Protein AF-A0A1Q5SRZ1-F1 (afdb_monomer_lite)

Foldseek 3Di:
DDDQPQDFDPPPPPDTDTDGDDPVVCCVCCPVVVVPPVWDPQDCCVQVVPQVQQDLVRHTDDPSNVVVCVVVVVCVPPVNCVPPLVVQLVVLVVVLVVCCVVCVVPNVVSVVVSVVSSVVD

Sequence (121 aa):
MLSVLLISIALFGTATAVVITYRRIIKELVDKRSATYSNRPASYVSHDLMTSEDHLLVMQYGQQWWSFRKIIHQYFMESMVERHHVEIQNAEAVQMLRDMCVRPDQHMRHPKRFSNSIIMS

InterPro domains:
  IPR036396 Cytochrome P450 superfamily [G3DSA:1.10.630.10] (6-121)
  IPR036396 Cytochrome P450 superfamily [SSF48264] (11-110)
  IPR050364 Cytochrome P450 monooxygenase, fungi [PTHR46300] (12-121)

Radius of gyration: 21.01 Å; chains: 1; bounding box: 54×32×48 Å

pLDDT: mean 82.95, std 13.89, range [32.31, 96.94]

Organism: NCBI:txid1316194

Structure (mmCIF, N/CA/C/O backbone):
data_AF-A0A1Q5SRZ1-F1
#
_entry.id   AF-A0A1Q5SRZ1-F1
#
loop_
_atom_site.group_PDB
_atom_site.id
_atom_site.type_symbol
_atom_site.label_atom_id
_atom_site.label_alt_id
_atom_site.label_comp_id
_atom_site.label_asym_id
_atom_site.label_entity_id
_atom_site.label_seq_id
_atom_site.pdbx_PDB_ins_code
_atom_site.Cartn_x
_atom_site.Cartn_y
_atom_site.Cartn_z
_atom_site.occupancy
_atom_site.B_iso_or_equiv
_atom_site.auth_seq_id
_atom_site.auth_comp_id
_atom_site.auth_asym_id
_atom_site.auth_atom_id
_atom_site.pdbx_PDB_model_num
ATOM 1 N N . MET A 1 1 ? -40.334 8.760 8.668 1.00 41.16 1 MET A N 1
ATOM 2 C CA . MET A 1 1 ? -40.659 7.324 8.581 1.00 41.16 1 MET A CA 1
ATOM 3 C C . MET A 1 1 ? -40.405 6.878 7.143 1.00 41.16 1 MET A C 1
ATOM 5 O O . MET A 1 1 ? -41.275 7.046 6.312 1.00 41.16 1 MET A O 1
ATOM 9 N N . LEU A 1 2 ? -39.179 6.451 6.819 1.00 32.31 2 LEU A N 1
ATOM 10 C CA . LEU A 1 2 ? -38.845 5.750 5.569 1.00 32.31 2 LEU A CA 1
ATOM 11 C C . LEU A 1 2 ? -37.504 5.025 5.783 1.00 32.31 2 LEU A C 1
ATOM 13 O O . LEU A 1 2 ? -36.428 5.615 5.713 1.00 32.31 2 LEU A O 1
ATOM 17 N N . SER A 1 3 ? -37.651 3.775 6.229 1.00 37.97 3 SER A N 1
ATOM 18 C CA . SER A 1 3 ? -36.815 2.607 5.921 1.00 37.97 3 SER A CA 1
ATOM 19 C C . SER A 1 3 ? -35.292 2.802 5.884 1.00 37.97 3 SER A C 1
ATOM 21 O O . SER A 1 3 ? -34.658 2.783 4.832 1.00 37.97 3 SER A O 1
ATOM 23 N N . VAL A 1 4 ? -34.674 2.847 7.068 1.00 44.09 4 VAL A N 1
ATOM 24 C CA . VAL A 1 4 ? -33.304 2.340 7.220 1.00 44.09 4 VAL A CA 1
ATOM 25 C C . VAL A 1 4 ? -33.401 0.820 7.133 1.00 44.09 4 VAL A C 1
ATOM 27 O O . VAL A 1 4 ? -33.809 0.167 8.090 1.00 44.09 4 VAL A O 1
ATOM 30 N N . LEU A 1 5 ? -33.097 0.255 5.969 1.00 44.81 5 LEU A N 1
ATOM 31 C CA . LEU A 1 5 ? -33.053 -1.191 5.797 1.00 44.81 5 LEU A CA 1
ATOM 32 C C . LEU A 1 5 ? -31.723 -1.701 6.381 1.00 44.81 5 LEU A C 1
ATOM 34 O O . LEU A 1 5 ? -30.750 -1.899 5.661 1.00 44.81 5 LEU A O 1
ATOM 38 N N . LEU A 1 6 ? -31.661 -1.823 7.710 1.00 49.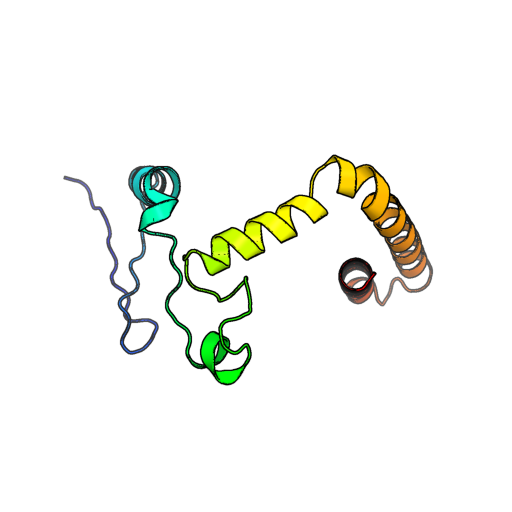28 6 LEU A N 1
ATOM 39 C CA . LEU A 1 6 ? -30.604 -2.556 8.407 1.00 49.28 6 LEU A CA 1
ATOM 40 C C . LEU A 1 6 ? -30.883 -4.044 8.202 1.00 49.28 6 LEU A C 1
ATOM 42 O O . LEU A 1 6 ? -31.586 -4.666 8.995 1.00 49.28 6 LEU A O 1
ATOM 46 N N . ILE A 1 7 ? -30.381 -4.609 7.106 1.00 54.38 7 ILE A N 1
ATOM 47 C CA . ILE A 1 7 ? -30.397 -6.062 6.952 1.00 54.38 7 ILE A CA 1
ATOM 48 C C . ILE A 1 7 ? -29.234 -6.593 7.785 1.00 54.38 7 ILE A C 1
ATOM 50 O O . ILE A 1 7 ? -28.066 -6.373 7.454 1.00 54.38 7 ILE A O 1
ATOM 54 N N . SER A 1 8 ? -29.572 -7.261 8.885 1.00 53.03 8 SER A N 1
ATOM 55 C CA . SER A 1 8 ? -28.647 -8.138 9.588 1.00 53.03 8 SER A CA 1
ATOM 56 C C . SER A 1 8 ? -28.547 -9.435 8.796 1.00 53.03 8 SER A C 1
ATOM 58 O O . SER A 1 8 ? -29.551 -10.127 8.620 1.00 53.03 8 SER A O 1
ATOM 60 N N . ILE A 1 9 ? -27.363 -9.744 8.278 1.00 58.78 9 ILE A N 1
ATOM 61 C CA . ILE A 1 9 ? -27.110 -10.992 7.564 1.00 58.78 9 ILE A CA 1
ATOM 62 C C . ILE A 1 9 ? -26.118 -11.808 8.390 1.00 58.78 9 ILE A C 1
ATOM 64 O O . ILE A 1 9 ? -24.988 -11.382 8.628 1.00 58.78 9 ILE A O 1
ATOM 68 N N . ALA A 1 10 ? -26.525 -13.001 8.816 1.00 56.16 10 ALA A N 1
ATOM 69 C CA . ALA A 1 10 ? -25.628 -13.983 9.417 1.00 56.16 10 ALA A CA 1
ATOM 70 C C . ALA A 1 10 ? -24.848 -14.700 8.298 1.00 56.16 10 ALA A C 1
ATOM 72 O O . ALA A 1 10 ? -25.184 -15.809 7.898 1.00 56.16 10 ALA A O 1
ATOM 73 N N . LEU A 1 11 ? -23.855 -14.019 7.717 1.00 56.44 11 LEU A N 1
ATOM 74 C CA . LEU A 1 11 ? -23.059 -14.529 6.587 1.00 56.44 11 LEU A CA 1
ATOM 75 C C . LEU A 1 11 ? -21.820 -15.330 7.027 1.00 56.44 11 LEU A C 1
ATOM 77 O O . LEU A 1 11 ? -21.296 -16.109 6.240 1.00 56.44 11 LEU A O 1
ATOM 81 N N . PHE A 1 12 ? -21.358 -15.163 8.272 1.00 56.50 12 PHE A N 1
ATOM 82 C CA . PHE A 1 12 ? -20.079 -15.708 8.756 1.00 56.50 12 PHE A CA 1
ATOM 83 C C . PHE A 1 12 ? -20.220 -16.481 10.077 1.00 56.50 12 PHE A C 1
ATOM 85 O O . PHE A 1 12 ? -19.507 -16.217 11.045 1.00 56.50 12 PHE A O 1
ATOM 92 N N . GLY A 1 13 ? -21.157 -17.432 10.137 1.00 65.00 13 GLY A N 1
ATOM 93 C CA . GLY A 1 13 ? -21.329 -18.329 11.287 1.00 65.00 13 GLY A CA 1
ATOM 94 C C . GLY A 1 13 ? -21.860 -17.620 12.539 1.00 65.00 13 GLY A C 1
ATOM 95 O O . GLY A 1 13 ? -23.065 -17.606 12.765 1.00 65.00 13 GLY A O 1
ATOM 96 N N . THR A 1 14 ? -20.973 -17.037 13.351 1.00 65.19 14 THR A N 1
ATOM 97 C CA . THR A 1 14 ? -21.296 -16.394 14.642 1.00 65.19 14 THR A CA 1
ATOM 98 C C . THR A 1 14 ? -21.314 -14.863 14.598 1.00 65.19 14 THR A C 1
ATOM 100 O O . THR A 1 14 ? -21.749 -14.234 15.562 1.00 65.19 14 THR A O 1
ATOM 103 N N . ALA A 1 15 ? -20.860 -14.244 13.503 1.00 68.19 15 ALA A N 1
ATOM 104 C CA . ALA A 1 15 ? -20.779 -12.789 13.384 1.00 68.19 15 ALA A CA 1
ATOM 105 C C . ALA A 1 15 ? -21.987 -12.186 12.643 1.00 68.19 15 ALA A C 1
ATOM 107 O O . ALA A 1 15 ? -22.327 -12.585 11.526 1.00 68.19 15 ALA A O 1
ATOM 108 N N . THR A 1 16 ? -22.598 -11.171 13.256 1.00 77.94 16 THR A N 1
ATOM 109 C CA . THR A 1 16 ? -23.670 -10.353 12.672 1.00 77.94 16 THR A CA 1
ATOM 110 C C . THR A 1 16 ? -23.076 -9.355 11.680 1.00 77.94 16 THR A C 1
ATOM 112 O O . THR A 1 16 ? -22.390 -8.416 12.085 1.00 77.94 16 THR A O 1
ATOM 115 N N . ALA A 1 17 ? -23.352 -9.514 10.384 1.00 78.12 17 ALA A N 1
ATOM 116 C CA . ALA A 1 17 ? -23.013 -8.498 9.393 1.00 78.12 17 ALA A CA 1
ATOM 117 C C . ALA A 1 17 ? -24.172 -7.507 9.244 1.00 78.12 17 ALA A C 1
ATOM 119 O O . ALA A 1 17 ? -25.332 -7.902 9.140 1.00 78.12 17 ALA A O 1
ATOM 120 N N . VAL A 1 18 ? -23.854 -6.215 9.205 1.00 81.62 18 VAL A N 1
ATOM 121 C CA . VAL A 1 18 ? -24.838 -5.143 9.047 1.00 81.62 18 VAL A CA 1
ATOM 122 C C . VAL A 1 18 ? -24.638 -4.477 7.692 1.00 81.62 18 VAL A C 1
ATOM 124 O O . VAL A 1 18 ? -23.593 -3.878 7.443 1.00 81.62 18 VAL A O 1
ATOM 127 N N . VAL A 1 19 ? -25.644 -4.556 6.818 1.00 83.50 19 VAL A N 1
ATOM 128 C CA . VAL A 1 19 ? -25.603 -3.895 5.506 1.00 83.50 19 VAL A CA 1
ATOM 129 C C . VAL A 1 19 ? -26.249 -2.517 5.601 1.00 83.50 19 VAL A C 1
ATOM 131 O O . VAL A 1 19 ? -27.424 -2.386 5.938 1.00 83.50 19 VAL A O 1
ATOM 134 N N . ILE A 1 20 ? -25.476 -1.478 5.280 1.00 85.62 20 ILE A N 1
ATOM 135 C CA . ILE A 1 20 ? -25.938 -0.087 5.264 1.00 85.62 20 ILE A CA 1
ATOM 136 C C . ILE A 1 20 ? -26.158 0.332 3.810 1.00 85.62 20 ILE A C 1
ATOM 138 O O . ILE A 1 20 ? -25.210 0.430 3.038 1.00 85.62 20 ILE A O 1
ATOM 142 N N . THR A 1 21 ? -27.402 0.629 3.442 1.00 85.88 21 THR A N 1
ATOM 143 C CA . THR A 1 21 ? -27.773 1.007 2.064 1.00 85.88 21 THR A CA 1
ATOM 144 C C . THR A 1 21 ? -27.963 2.514 1.867 1.00 85.88 21 THR A C 1
ATOM 146 O O . THR A 1 21 ? -28.021 2.995 0.738 1.00 85.88 21 THR A O 1
ATOM 149 N N . TYR A 1 22 ? -28.041 3.294 2.950 1.00 90.00 22 TYR A N 1
ATOM 150 C CA . TYR A 1 22 ? -28.378 4.717 2.878 1.00 90.00 22 TYR A CA 1
ATOM 151 C C . TYR A 1 22 ? -27.153 5.637 2.952 1.00 90.00 22 TYR A C 1
ATOM 153 O O . TYR A 1 22 ? -26.433 5.668 3.953 1.00 90.00 22 TYR A O 1
ATOM 161 N N . ARG A 1 23 ? -26.978 6.490 1.931 1.00 89.56 23 ARG A N 1
ATOM 162 C CA . ARG A 1 23 ? -25.818 7.392 1.777 1.00 89.56 23 ARG A CA 1
ATOM 163 C C . ARG A 1 23 ? -25.550 8.284 2.992 1.00 89.56 23 ARG A C 1
ATOM 165 O O . ARG A 1 23 ? -24.393 8.473 3.359 1.00 89.56 23 ARG A O 1
ATOM 172 N N . ARG A 1 24 ? -26.590 8.849 3.621 1.00 90.62 24 ARG A N 1
ATOM 173 C CA . ARG A 1 24 ? -26.405 9.746 4.782 1.00 90.62 24 ARG A CA 1
ATOM 174 C C . ARG A 1 24 ? -25.782 9.007 5.963 1.00 90.62 24 ARG A C 1
ATOM 176 O O . ARG A 1 24 ? -24.893 9.551 6.603 1.00 90.62 24 ARG A O 1
ATOM 183 N N . ILE A 1 25 ? -26.238 7.779 6.214 1.00 88.25 25 ILE A N 1
ATOM 184 C CA . ILE A 1 25 ? -25.743 6.942 7.311 1.00 88.25 25 ILE A CA 1
ATOM 185 C C . ILE A 1 25 ? -24.310 6.498 7.016 1.00 88.25 25 ILE A C 1
ATOM 187 O O . ILE A 1 25 ? -23.470 6.567 7.904 1.00 88.25 25 ILE A O 1
ATOM 191 N N . ILE A 1 26 ? -23.997 6.144 5.765 1.00 89.50 26 ILE A N 1
ATOM 192 C CA . ILE A 1 26 ? -22.620 5.828 5.351 1.00 89.50 26 ILE A CA 1
ATOM 193 C C . ILE A 1 26 ? -21.692 7.016 5.633 1.00 89.50 26 ILE A C 1
ATOM 195 O O . ILE A 1 26 ? -20.656 6.844 6.265 1.00 89.50 26 ILE A O 1
ATOM 199 N N . LYS A 1 27 ? -22.078 8.239 5.245 1.00 90.56 27 LYS A N 1
ATOM 200 C CA . LYS A 1 27 ? -21.269 9.438 5.520 1.00 90.56 27 LYS A CA 1
ATOM 201 C C . LYS A 1 27 ? -21.111 9.710 7.023 1.00 90.56 27 LYS A C 1
ATOM 203 O O . LYS A 1 27 ? -20.079 10.197 7.467 1.00 90.56 27 LYS A O 1
ATOM 208 N N . GLU A 1 28 ? -22.127 9.432 7.827 1.00 90.25 28 GLU A N 1
ATOM 209 C CA . GLU A 1 28 ? -22.043 9.668 9.268 1.00 90.25 28 GLU A CA 1
ATOM 210 C C . GLU A 1 28 ? -21.198 8.616 9.999 1.00 90.25 28 GLU A C 1
ATOM 212 O O . GLU A 1 28 ? -20.402 8.970 10.865 1.00 90.25 28 GLU A O 1
ATOM 217 N N . LEU A 1 29 ? -21.343 7.339 9.645 1.00 88.75 29 LEU A N 1
ATOM 218 C CA . LEU A 1 29 ? -20.669 6.238 10.331 1.00 88.75 29 LEU A CA 1
ATOM 219 C C . LEU A 1 29 ? -19.272 5.963 9.770 1.00 88.75 29 LEU A C 1
ATOM 221 O O . LEU A 1 29 ? -18.325 5.839 10.538 1.00 88.75 29 LEU A O 1
ATOM 225 N N . VAL A 1 30 ? -19.133 5.886 8.445 1.00 87.75 30 VAL A N 1
ATOM 226 C CA . VAL A 1 30 ? -17.884 5.467 7.791 1.00 87.75 30 VAL A CA 1
ATOM 227 C C . VAL A 1 30 ? -16.923 6.630 7.603 1.00 87.75 30 VAL A C 1
ATOM 229 O O . VAL A 1 30 ? -15.730 6.432 7.755 1.00 87.75 30 VAL A O 1
ATOM 232 N N . ASP A 1 31 ? -17.412 7.829 7.288 1.00 86.75 31 ASP A N 1
ATOM 233 C CA . ASP A 1 31 ? -16.549 8.987 7.010 1.00 86.75 31 ASP A CA 1
ATOM 234 C C . ASP A 1 31 ? -16.283 9.779 8.304 1.00 86.75 31 ASP A C 1
ATOM 236 O O . ASP A 1 31 ? -15.163 9.805 8.815 1.00 86.75 31 ASP A O 1
ATOM 240 N N . LYS A 1 32 ? -17.339 10.311 8.939 1.00 89.88 32 LYS A N 1
ATOM 241 C CA . LYS A 1 32 ? -17.193 11.131 10.159 1.00 89.88 32 LYS A CA 1
ATOM 242 C C . LYS A 1 32 ? -16.765 10.358 11.411 1.00 89.88 32 LYS A C 1
ATOM 244 O O . LYS A 1 32 ? -16.181 10.959 12.308 1.00 89.88 32 LYS A O 1
ATOM 249 N N . ARG A 1 33 ? -17.094 9.067 11.513 1.00 86.62 33 ARG A N 1
ATOM 250 C CA . ARG A 1 33 ? -16.808 8.218 12.688 1.00 86.62 33 ARG A CA 1
ATOM 251 C C . ARG A 1 33 ? -15.941 7.002 12.340 1.00 86.62 33 ARG A C 1
ATOM 253 O O . ARG A 1 33 ? -15.973 6.001 13.058 1.00 86.62 33 ARG A O 1
ATOM 260 N N . SER A 1 34 ? -15.148 7.107 11.269 1.00 81.56 34 SER A N 1
ATOM 261 C CA . SER A 1 34 ? -14.236 6.051 10.801 1.00 81.56 34 SER A CA 1
ATOM 262 C C . SER A 1 34 ? -13.410 5.465 11.943 1.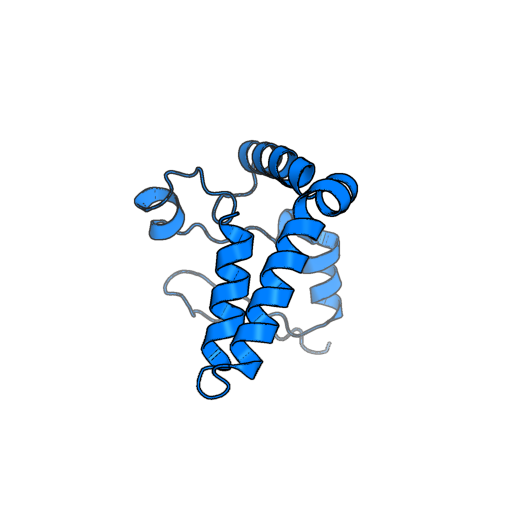00 81.56 34 SER A C 1
ATOM 264 O O . SER A 1 34 ? -13.456 4.264 12.164 1.00 81.56 34 SER A O 1
ATOM 266 N N . ALA A 1 35 ? -12.767 6.313 12.748 1.00 79.88 35 ALA A N 1
ATOM 267 C CA . ALA A 1 35 ? -11.887 5.899 13.840 1.00 79.88 35 ALA A CA 1
ATOM 268 C C . ALA A 1 35 ? -12.532 4.954 14.876 1.00 79.88 35 ALA A C 1
ATOM 270 O O . ALA A 1 35 ? -11.815 4.216 15.544 1.00 79.88 35 ALA A O 1
ATOM 271 N N . THR A 1 36 ? -13.861 4.964 15.025 1.00 82.25 36 THR A N 1
ATOM 272 C CA . THR A 1 36 ? -14.577 4.093 15.972 1.00 82.25 36 THR A CA 1
ATOM 273 C C . THR A 1 36 ? -15.083 2.810 15.316 1.00 82.25 36 THR A C 1
ATOM 275 O O . THR A 1 36 ? -15.054 1.755 15.942 1.00 82.25 36 THR A O 1
ATOM 278 N N . TYR A 1 37 ? -15.558 2.880 14.068 1.00 80.62 37 TYR A N 1
ATOM 279 C CA . TYR A 1 37 ? -16.251 1.762 13.413 1.00 80.62 37 TYR A CA 1
ATOM 280 C C . TYR A 1 37 ? -15.420 1.034 12.351 1.00 80.62 37 TYR A C 1
ATOM 282 O O . TYR A 1 37 ? -15.846 -0.011 11.870 1.00 80.62 37 TYR A O 1
ATOM 290 N N . SER A 1 38 ? -14.247 1.546 11.968 1.00 79.00 38 SER A N 1
ATOM 291 C CA . SER A 1 38 ? -13.431 0.976 10.887 1.00 79.00 38 SER A CA 1
ATOM 292 C C . SER A 1 38 ? -12.520 -0.173 11.322 1.00 79.00 38 SER A C 1
ATOM 294 O O . SER A 1 38 ? -11.613 -0.539 10.572 1.00 79.00 38 SER A O 1
ATOM 296 N N . ASN A 1 39 ? -12.707 -0.724 12.524 1.00 81.00 39 ASN A N 1
ATOM 297 C CA . ASN A 1 39 ? -11.884 -1.837 12.974 1.00 81.00 39 ASN A CA 1
ATOM 298 C C . ASN A 1 39 ? -12.287 -3.143 12.270 1.00 81.00 39 ASN A C 1
ATOM 300 O O . ASN A 1 39 ? -13.464 -3.388 12.001 1.00 81.00 39 ASN A O 1
ATOM 304 N N . ARG A 1 40 ? -11.300 -3.982 11.953 1.00 77.62 40 ARG A N 1
ATOM 305 C CA . ARG A 1 40 ? -11.518 -5.251 11.253 1.00 77.62 40 ARG A CA 1
ATOM 306 C C . ARG A 1 40 ? -11.795 -6.362 12.267 1.00 77.62 40 ARG A C 1
ATOM 308 O O . ARG A 1 40 ? -11.100 -6.417 13.280 1.00 77.62 40 ARG A O 1
ATOM 315 N N . PRO A 1 41 ? -12.747 -7.276 12.003 1.00 77.62 41 PRO A N 1
ATOM 316 C CA . PRO A 1 41 ? -12.914 -8.470 12.825 1.00 77.62 41 PRO A CA 1
ATOM 317 C C . PRO A 1 41 ? -11.593 -9.236 12.950 1.00 77.62 41 PRO A C 1
ATOM 319 O O . PRO A 1 41 ? -10.881 -9.406 11.957 1.00 77.62 41 PRO A O 1
ATOM 322 N N . ALA A 1 42 ? -11.262 -9.684 14.161 1.00 74.75 42 ALA A N 1
ATOM 323 C CA . ALA A 1 42 ? -10.056 -10.467 14.392 1.00 74.75 42 ALA A CA 1
ATOM 324 C C . ALA A 1 42 ? -10.138 -11.801 13.631 1.00 74.75 42 ALA A C 1
ATOM 326 O O . ALA A 1 42 ? -11.127 -12.527 13.729 1.00 74.75 42 ALA A O 1
ATOM 327 N N . SER A 1 43 ? -9.091 -12.115 12.869 1.00 73.25 43 SER A N 1
ATOM 328 C CA . SER A 1 43 ? -8.944 -13.386 12.159 1.00 73.25 43 SER A CA 1
ATOM 329 C C . SER A 1 43 ? -7.842 -14.191 12.831 1.00 73.25 43 SER A C 1
ATOM 331 O O . SER A 1 43 ? -6.677 -13.815 12.735 1.00 73.25 43 SER A O 1
ATOM 333 N N . TYR A 1 44 ? -8.198 -15.301 13.481 1.00 76.62 44 TYR A N 1
ATOM 334 C CA . TYR A 1 44 ? -7.233 -16.185 14.147 1.00 76.62 44 TYR A CA 1
ATOM 335 C C . TYR A 1 44 ? -6.158 -16.697 13.176 1.00 76.62 44 TYR A C 1
ATOM 337 O O . TYR A 1 44 ? -4.966 -16.613 13.445 1.00 76.62 44 TYR A O 1
ATOM 345 N N . VAL A 1 45 ? -6.575 -17.143 11.988 1.00 76.50 45 VAL A N 1
ATOM 346 C CA . VAL A 1 45 ? -5.658 -17.667 10.966 1.00 76.50 45 VAL A CA 1
ATOM 347 C C . VAL A 1 45 ? -4.693 -16.585 10.487 1.00 76.50 45 VAL A C 1
ATOM 349 O O . VAL A 1 45 ? -3.494 -16.815 10.396 1.00 76.50 45 VAL A O 1
ATOM 352 N N . SER A 1 46 ? -5.203 -15.394 10.176 1.00 69.69 46 SER A N 1
ATOM 353 C CA . SER A 1 46 ? -4.362 -14.338 9.612 1.00 69.69 46 SER A CA 1
ATOM 354 C C . SER A 1 46 ? -3.445 -13.708 10.657 1.00 69.69 46 SER A C 1
ATOM 356 O O . SER A 1 46 ? -2.293 -13.434 10.342 1.00 69.69 46 SER A O 1
ATOM 358 N N . HIS A 1 47 ? -3.955 -13.475 11.868 1.00 71.19 47 HIS A N 1
ATOM 359 C CA . HIS A 1 47 ? -3.270 -12.736 12.928 1.00 71.19 47 HIS A CA 1
ATOM 360 C C . HIS A 1 47 ? -2.344 -13.628 13.762 1.00 71.19 47 HIS A C 1
ATOM 362 O O . HIS A 1 47 ? -1.174 -13.298 13.913 1.00 71.19 47 HIS A O 1
ATOM 368 N N . ASP A 1 48 ? -2.844 -14.766 14.253 1.00 71.69 48 ASP A N 1
ATOM 369 C CA . ASP A 1 48 ? -2.133 -15.611 15.222 1.00 71.69 48 ASP A CA 1
ATOM 370 C C . ASP A 1 48 ? -1.277 -16.677 14.525 1.00 71.69 48 ASP A C 1
ATOM 372 O O . ASP A 1 48 ? -0.102 -16.850 14.830 1.00 71.69 48 ASP A O 1
ATOM 376 N N . LEU A 1 49 ? -1.832 -17.350 13.510 1.00 74.12 49 LEU A N 1
ATOM 377 C CA . LEU A 1 49 ? -1.144 -18.472 12.861 1.00 74.12 49 LEU A CA 1
ATOM 378 C C . LEU A 1 49 ? -0.080 -18.031 11.842 1.00 74.12 49 LEU A C 1
ATOM 380 O O . LEU A 1 49 ? 0.950 -18.687 11.707 1.00 74.12 49 LEU A O 1
ATOM 384 N N . MET A 1 50 ? -0.344 -16.970 11.070 1.00 74.31 50 MET A N 1
ATOM 385 C CA . MET A 1 50 ? 0.520 -16.593 9.941 1.00 74.31 50 MET A CA 1
ATOM 386 C C . MET A 1 50 ? 1.501 -15.465 10.237 1.00 74.31 50 MET A C 1
ATOM 388 O O . MET A 1 50 ? 2.564 -15.426 9.622 1.00 74.31 50 MET A O 1
ATOM 392 N N . THR A 1 51 ? 1.132 -14.508 11.089 1.00 74.06 51 THR A N 1
ATOM 393 C CA . THR A 1 51 ? 1.885 -13.249 11.214 1.00 74.06 51 THR A CA 1
ATOM 394 C C . THR A 1 51 ? 2.275 -12.873 12.633 1.00 74.06 51 THR A C 1
ATOM 396 O O . THR A 1 51 ? 2.951 -11.861 12.794 1.00 74.06 51 THR A O 1
ATOM 399 N N . SER A 1 52 ? 1.903 -13.680 13.632 1.00 76.50 52 SER A N 1
ATOM 400 C CA . SER A 1 52 ? 2.235 -13.448 15.043 1.00 76.50 52 SER A CA 1
ATOM 401 C C . SER A 1 52 ? 1.962 -12.005 15.485 1.00 76.50 52 SER A C 1
ATOM 403 O O . SER A 1 52 ? 2.783 -11.390 16.153 1.00 76.50 52 SER A O 1
ATOM 405 N N . GLU A 1 53 ? 0.825 -11.450 15.057 1.00 70.75 53 GLU A N 1
ATOM 406 C CA . GLU A 1 53 ? 0.363 -10.080 15.344 1.00 70.75 53 GLU A CA 1
ATOM 407 C C . GLU A 1 53 ? 1.139 -8.922 14.676 1.00 70.75 53 GLU A C 1
ATOM 409 O O . GLU A 1 53 ? 0.681 -7.781 14.715 1.00 70.75 53 GLU A O 1
ATOM 414 N N . ASP A 1 54 ? 2.245 -9.178 13.971 1.00 76.75 54 ASP A N 1
ATOM 415 C CA . ASP A 1 54 ? 3.146 -8.123 13.471 1.00 76.75 54 ASP A CA 1
ATOM 416 C C . ASP A 1 54 ? 2.824 -7.606 12.059 1.00 76.75 54 ASP A C 1
ATOM 418 O O . ASP A 1 54 ? 3.494 -6.715 11.524 1.00 76.75 54 ASP A O 1
ATOM 422 N N . HIS A 1 55 ? 1.774 -8.119 11.420 1.00 81.81 55 HIS A N 1
ATOM 423 C CA . HIS A 1 55 ? 1.441 -7.713 10.059 1.00 81.81 55 HIS A CA 1
ATOM 424 C C . HIS A 1 55 ? 0.439 -6.558 10.007 1.00 81.81 55 HIS A C 1
ATOM 426 O O . HIS A 1 55 ? -0.762 -6.739 10.202 1.00 81.81 55 HIS A O 1
ATOM 432 N N . LEU A 1 56 ? 0.923 -5.371 9.616 1.00 82.06 56 LEU A N 1
ATOM 433 C CA . LEU A 1 56 ? 0.142 -4.126 9.524 1.00 82.06 56 LEU A CA 1
ATOM 434 C C . LEU A 1 56 ? -1.246 -4.276 8.860 1.00 82.06 56 LEU A C 1
ATOM 436 O O . LEU A 1 56 ? -2.190 -3.610 9.277 1.00 82.06 56 LEU A O 1
ATOM 440 N N . LEU A 1 57 ? -1.385 -5.104 7.815 1.00 79.75 57 LEU A N 1
ATOM 441 C CA . LEU A 1 57 ? -2.646 -5.241 7.065 1.00 79.75 57 LEU A CA 1
ATOM 442 C C . LEU A 1 57 ? -3.763 -5.940 7.853 1.00 79.75 57 LEU A C 1
ATOM 444 O O . LEU A 1 57 ? -4.945 -5.732 7.558 1.00 79.75 57 LEU A O 1
ATOM 448 N N . VAL A 1 58 ? -3.390 -6.786 8.811 1.00 80.94 58 VAL A N 1
ATOM 449 C CA . VAL A 1 58 ? -4.310 -7.603 9.618 1.00 80.94 58 VAL A CA 1
ATOM 450 C C . VAL A 1 58 ? -4.284 -7.223 11.099 1.00 80.94 58 VAL A C 1
ATOM 452 O O . VAL A 1 58 ? -5.176 -7.632 11.838 1.00 80.94 58 VAL A O 1
ATOM 455 N N . MET A 1 59 ? -3.305 -6.416 11.507 1.00 82.56 59 MET A N 1
ATOM 456 C CA . MET A 1 59 ? -3.143 -5.886 12.855 1.00 82.56 59 MET A CA 1
ATOM 457 C C . MET A 1 59 ? -4.347 -5.038 13.276 1.00 82.56 59 MET A C 1
ATOM 459 O O . MET A 1 59 ? -4.891 -4.247 12.499 1.00 82.56 59 MET A O 1
ATOM 463 N N . GLN A 1 60 ? -4.745 -5.193 14.536 1.00 81.75 60 GLN A N 1
ATOM 464 C CA . GLN A 1 60 ? -5.800 -4.395 15.153 1.00 81.75 60 GLN A CA 1
ATOM 465 C C . GLN A 1 60 ? -5.340 -2.951 15.387 1.00 81.75 60 GLN A C 1
ATOM 467 O O . GLN A 1 60 ? -4.156 -2.672 15.587 1.00 81.75 60 GLN A O 1
ATOM 472 N N . TYR A 1 61 ? -6.286 -2.010 15.394 1.00 81.44 61 TYR A N 1
ATOM 473 C CA . TYR A 1 61 ? -5.969 -0.625 15.742 1.00 81.44 61 TYR A CA 1
ATOM 474 C C . TYR A 1 61 ? -5.425 -0.541 17.175 1.00 81.44 61 TYR A C 1
ATOM 476 O O . TYR A 1 61 ? -6.082 -0.943 18.131 1.00 81.44 61 TYR A O 1
ATOM 484 N N . GLY A 1 62 ? -4.229 0.024 17.324 1.00 83.88 62 GLY A N 1
ATOM 485 C CA . GLY A 1 62 ? -3.524 0.129 18.599 1.00 83.88 62 GLY A CA 1
ATOM 486 C C . GLY A 1 62 ? -2.191 0.851 18.432 1.00 83.88 62 GLY A C 1
ATOM 487 O O . GLY A 1 62 ? -1.817 1.222 17.319 1.00 83.88 62 GLY A O 1
ATOM 488 N N . GLN A 1 63 ? -1.463 1.073 19.528 1.00 85.81 63 GLN A N 1
ATOM 489 C CA . GLN A 1 63 ? -0.195 1.819 19.517 1.00 85.81 63 GLN A CA 1
ATOM 490 C C . GLN A 1 63 ? 0.826 1.243 18.522 1.00 85.81 63 GLN A C 1
ATOM 492 O O . GLN A 1 63 ? 1.499 2.000 17.825 1.00 85.81 63 GLN A O 1
ATOM 497 N N . GLN A 1 64 ? 0.891 -0.085 18.406 1.00 85.81 64 GLN A N 1
ATOM 498 C CA . GLN A 1 64 ? 1.744 -0.779 17.442 1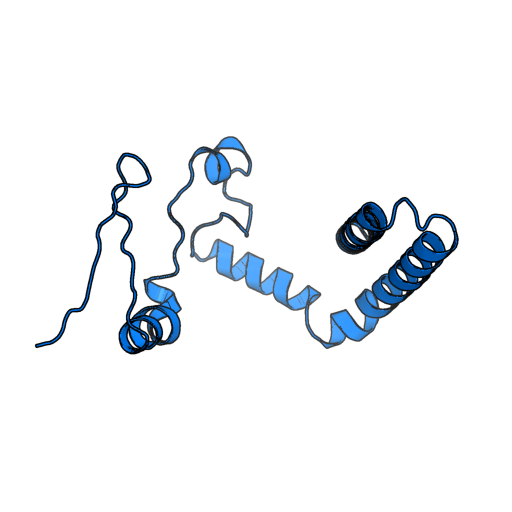.00 85.81 64 GLN A CA 1
ATOM 499 C C . GLN A 1 64 ? 1.383 -0.404 15.998 1.00 85.81 64 GLN A C 1
ATOM 501 O O . GLN A 1 64 ? 2.252 0.039 15.248 1.00 85.81 64 GLN A O 1
ATOM 506 N N . TRP A 1 65 ? 0.097 -0.450 15.637 1.00 86.88 65 TRP A N 1
ATOM 507 C CA . TRP A 1 65 ? -0.377 -0.048 14.311 1.00 86.88 65 TRP A CA 1
ATOM 508 C C . TRP A 1 65 ? -0.001 1.398 13.972 1.00 86.88 65 TRP A C 1
ATOM 510 O O . TRP A 1 65 ? 0.467 1.673 12.866 1.00 86.88 65 TRP A O 1
ATOM 520 N N . TRP A 1 66 ? -0.139 2.326 14.928 1.00 88.38 66 TRP A N 1
ATOM 521 C CA . TRP A 1 66 ? 0.267 3.723 14.736 1.00 88.38 66 TRP A CA 1
ATOM 522 C C . TRP A 1 66 ? 1.769 3.851 14.465 1.00 88.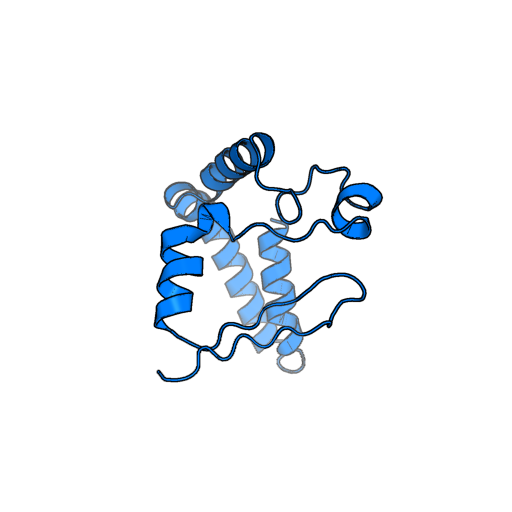38 66 TRP A C 1
ATOM 524 O O . TRP A 1 66 ? 2.166 4.593 13.564 1.00 88.38 66 TRP A O 1
ATOM 534 N N . SER A 1 67 ? 2.599 3.108 15.201 1.00 90.81 67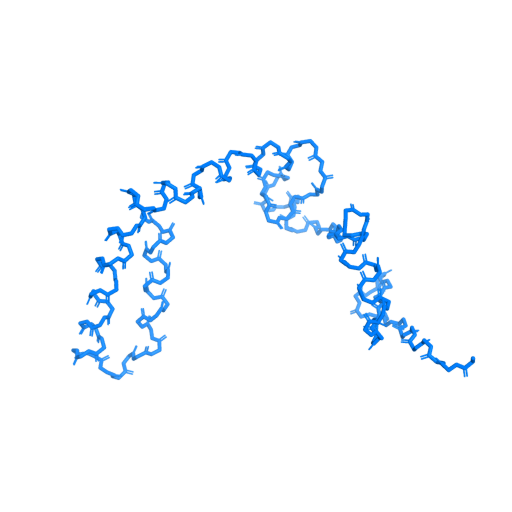 SER A N 1
ATOM 535 C CA . SER A 1 67 ? 4.053 3.088 15.018 1.00 90.81 67 SER A CA 1
ATOM 536 C C . SER A 1 67 ? 4.453 2.536 13.649 1.00 90.81 67 SER A C 1
ATOM 538 O O . SER A 1 67 ? 5.176 3.210 12.914 1.00 90.81 67 SER A O 1
ATOM 540 N N . PHE A 1 68 ? 3.929 1.370 13.254 1.00 90.62 68 PHE A N 1
ATOM 541 C CA . PHE A 1 68 ? 4.191 0.796 11.929 1.00 90.62 68 PHE A CA 1
ATOM 542 C C . PHE A 1 68 ? 3.715 1.722 10.808 1.00 90.62 68 PHE A C 1
ATOM 544 O O . PHE A 1 68 ? 4.457 1.984 9.860 1.00 90.62 68 PHE A O 1
ATOM 551 N N . ARG A 1 69 ? 2.503 2.283 10.928 1.00 89.62 69 ARG A N 1
ATOM 552 C CA . ARG A 1 69 ? 1.971 3.230 9.943 1.00 89.62 69 ARG A CA 1
ATOM 553 C C . ARG A 1 69 ? 2.852 4.464 9.815 1.00 89.62 69 ARG A C 1
ATOM 555 O O . ARG A 1 69 ? 3.062 4.923 8.698 1.00 89.62 69 ARG A O 1
ATOM 562 N N . LYS A 1 70 ? 3.367 5.003 10.923 1.00 91.56 70 LYS A N 1
ATOM 563 C CA . LYS A 1 70 ? 4.257 6.171 10.902 1.00 91.56 70 LYS A CA 1
ATOM 564 C C . LYS A 1 70 ? 5.540 5.880 10.125 1.00 91.56 70 LYS A C 1
ATOM 566 O O . LYS A 1 70 ? 5.945 6.719 9.329 1.00 91.56 70 LYS A O 1
ATOM 571 N N . ILE A 1 71 ? 6.147 4.713 10.339 1.00 91.94 71 ILE A N 1
ATOM 572 C CA . ILE A 1 71 ? 7.366 4.298 9.633 1.00 91.94 71 ILE A CA 1
ATOM 573 C C . ILE A 1 71 ? 7.070 4.132 8.141 1.00 91.94 71 ILE A C 1
ATOM 575 O O . ILE A 1 71 ? 7.709 4.770 7.314 1.00 91.94 71 ILE A O 1
ATOM 579 N N . ILE A 1 72 ? 6.050 3.348 7.789 1.00 91.12 72 ILE A N 1
ATOM 580 C CA . ILE A 1 72 ? 5.693 3.078 6.388 1.00 91.12 72 ILE A CA 1
ATOM 581 C C . ILE A 1 72 ? 5.337 4.370 5.654 1.00 91.12 72 ILE A C 1
ATOM 583 O O . ILE A 1 72 ? 5.813 4.605 4.548 1.00 91.12 72 ILE A O 1
ATOM 587 N N . HIS A 1 73 ? 4.555 5.248 6.283 1.00 91.44 73 HIS A N 1
ATOM 588 C CA . HIS A 1 73 ? 4.190 6.528 5.690 1.00 91.44 73 HIS A CA 1
ATOM 589 C C . HIS A 1 73 ? 5.417 7.369 5.321 1.00 91.44 73 HIS A C 1
ATOM 591 O O . HIS A 1 73 ? 5.375 8.033 4.295 1.00 91.44 73 HIS A O 1
ATOM 597 N N . GLN A 1 74 ? 6.505 7.330 6.103 1.00 90.94 74 GLN A N 1
ATOM 598 C CA . GLN A 1 74 ? 7.737 8.064 5.782 1.00 90.94 74 GLN A CA 1
ATOM 599 C C . GLN A 1 74 ? 8.378 7.585 4.472 1.00 90.94 74 GLN A C 1
ATOM 601 O O . GLN A 1 74 ? 8.827 8.412 3.685 1.00 90.94 74 GLN A O 1
ATOM 606 N N . TYR A 1 75 ? 8.358 6.278 4.198 1.00 89.19 75 TYR A N 1
ATOM 607 C CA . TYR A 1 75 ? 8.900 5.704 2.958 1.00 89.19 75 TYR A CA 1
ATOM 608 C C . TYR A 1 75 ? 8.036 5.972 1.718 1.00 89.19 75 TYR A C 1
ATOM 610 O O . TYR A 1 75 ? 8.542 5.928 0.597 1.00 89.19 75 TYR A O 1
ATOM 618 N N . PHE A 1 76 ? 6.749 6.266 1.912 1.00 89.44 76 PHE A N 1
ATOM 619 C CA . PHE A 1 76 ? 5.794 6.569 0.841 1.00 89.44 76 PHE A CA 1
ATOM 620 C C . PHE A 1 76 ? 5.380 8.049 0.805 1.00 89.44 76 PHE A C 1
ATOM 622 O O . PHE A 1 76 ? 4.352 8.388 0.220 1.00 89.44 76 PHE A O 1
ATOM 629 N N . MET A 1 77 ? 6.162 8.945 1.418 1.00 92.62 77 MET A N 1
ATOM 630 C CA . MET A 1 77 ? 5.960 10.388 1.253 1.00 92.62 77 MET A CA 1
ATOM 631 C C . MET A 1 77 ? 6.256 10.804 -0.188 1.00 92.62 77 MET A C 1
ATOM 633 O O . MET A 1 77 ? 7.110 10.215 -0.845 1.00 92.62 77 MET A O 1
ATOM 637 N N . GLU A 1 78 ? 5.592 11.860 -0.652 1.00 91.12 78 GLU A N 1
ATOM 638 C CA . GLU A 1 78 ? 5.721 12.386 -2.017 1.00 91.12 78 GLU A CA 1
ATOM 639 C C . GLU A 1 78 ? 7.183 12.574 -2.449 1.00 91.12 78 GLU A C 1
ATOM 641 O O . GLU A 1 78 ? 7.583 12.090 -3.504 1.00 91.12 78 GLU A O 1
ATOM 646 N N . SER A 1 79 ? 8.015 13.156 -1.582 1.00 92.38 79 SER A N 1
ATOM 647 C CA . SER A 1 79 ? 9.442 13.354 -1.855 1.00 92.38 79 SER A CA 1
ATOM 648 C C . SER A 1 79 ? 10.233 12.049 -1.994 1.00 92.38 79 SER A C 1
ATOM 650 O O . SER A 1 79 ? 11.171 11.990 -2.784 1.00 92.38 79 SER A O 1
ATOM 652 N N . MET A 1 80 ? 9.877 11.002 -1.244 1.00 90.25 80 MET A N 1
ATOM 653 C CA . MET A 1 80 ? 10.502 9.681 -1.369 1.00 90.25 80 MET A CA 1
ATOM 654 C C . MET A 1 80 ? 10.057 8.989 -2.654 1.00 90.25 80 MET A C 1
ATOM 656 O O . MET A 1 80 ? 10.874 8.377 -3.337 1.00 90.25 80 MET A O 1
ATOM 660 N N . VAL A 1 81 ? 8.777 9.133 -3.008 1.00 89.94 81 VAL A N 1
ATOM 661 C CA . VAL A 1 81 ? 8.226 8.607 -4.258 1.00 89.94 81 VAL A CA 1
ATOM 662 C C . VAL A 1 81 ? 8.925 9.228 -5.457 1.00 89.94 81 VAL A C 1
ATOM 664 O O . VAL A 1 81 ? 9.430 8.491 -6.299 1.00 89.94 81 VAL A O 1
ATOM 667 N N . GLU A 1 82 ? 9.019 10.553 -5.499 1.00 91.50 82 GLU A N 1
ATOM 668 C CA . GLU A 1 82 ? 9.646 11.277 -6.602 1.00 91.50 82 GLU A CA 1
ATOM 669 C C . GLU A 1 82 ? 11.133 10.931 -6.757 1.00 91.50 82 GLU A C 1
ATOM 671 O O . GLU A 1 82 ? 11.605 10.733 -7.873 1.00 91.50 82 GLU A O 1
ATOM 676 N N . ARG A 1 83 ? 11.864 10.808 -5.642 1.00 88.44 83 ARG A N 1
ATOM 677 C CA . ARG A 1 83 ? 13.318 10.584 -5.664 1.00 88.44 83 ARG A CA 1
ATOM 678 C C . ARG A 1 83 ? 13.738 9.138 -5.886 1.00 88.44 83 ARG A C 1
ATOM 680 O O . ARG A 1 83 ? 14.824 8.921 -6.406 1.00 88.44 83 ARG A O 1
ATOM 687 N N . HIS A 1 84 ? 12.942 8.169 -5.438 1.00 86.50 84 HIS A N 1
ATOM 688 C CA . HIS A 1 84 ? 13.367 6.765 -5.405 1.00 86.50 84 HIS A CA 1
ATOM 689 C C . HIS A 1 84 ? 12.429 5.827 -6.165 1.00 86.50 84 HIS A C 1
ATOM 691 O O . HIS A 1 84 ? 12.896 4.918 -6.845 1.00 86.50 84 HIS A O 1
ATOM 697 N N . HIS A 1 85 ? 11.112 6.042 -6.098 1.00 89.62 85 HIS A N 1
ATOM 698 C CA . HIS A 1 85 ? 10.147 5.089 -6.661 1.00 89.62 85 HIS A CA 1
ATOM 699 C C . HIS A 1 85 ? 9.845 5.343 -8.143 1.00 89.62 85 HIS A C 1
ATOM 701 O O . HIS A 1 85 ? 9.530 4.401 -8.869 1.00 89.62 85 HIS A O 1
ATOM 707 N N . VAL A 1 86 ? 9.941 6.591 -8.615 1.00 92.56 86 VAL A N 1
ATOM 708 C CA . VAL A 1 86 ? 9.621 6.957 -10.010 1.00 92.56 86 VAL A CA 1
ATOM 709 C C . VAL A 1 86 ? 10.565 6.293 -11.014 1.00 92.56 86 VAL A C 1
ATOM 711 O O . VAL A 1 86 ? 10.110 5.814 -12.052 1.00 92.56 86 VAL A O 1
ATOM 714 N N . GLU A 1 87 ? 11.862 6.225 -10.719 1.00 92.00 87 GLU A N 1
ATOM 715 C CA . GLU A 1 87 ? 12.845 5.629 -11.633 1.00 92.00 87 GLU A CA 1
ATOM 716 C C . GLU A 1 87 ? 12.571 4.138 -11.865 1.00 92.00 87 GLU A C 1
ATOM 718 O O . GLU A 1 87 ? 12.518 3.684 -13.010 1.00 92.00 87 GLU A O 1
ATOM 723 N N . ILE A 1 88 ? 12.302 3.397 -10.787 1.00 92.19 88 ILE A N 1
ATOM 724 C CA . ILE A 1 88 ? 11.969 1.969 -10.833 1.00 92.19 88 ILE A CA 1
ATOM 725 C C . ILE A 1 88 ? 10.643 1.748 -11.566 1.00 92.19 88 ILE A C 1
ATOM 727 O O . ILE A 1 88 ? 10.558 0.893 -12.450 1.00 92.19 88 ILE A O 1
ATOM 731 N N . GLN A 1 89 ? 9.613 2.544 -11.258 1.00 93.88 89 GLN A N 1
ATOM 732 C CA . GLN A 1 89 ? 8.324 2.447 -11.949 1.00 93.88 89 GLN A CA 1
ATOM 733 C C . GLN A 1 89 ? 8.466 2.683 -13.454 1.00 93.88 89 GLN A C 1
ATOM 735 O O . GLN A 1 89 ? 7.879 1.943 -14.243 1.00 93.88 89 GLN A O 1
ATOM 740 N N . ASN A 1 90 ? 9.271 3.667 -13.863 1.00 95.00 90 ASN A N 1
ATOM 741 C CA . ASN A 1 90 ? 9.528 3.938 -15.274 1.00 95.00 90 ASN A CA 1
ATOM 742 C C . ASN A 1 90 ? 10.295 2.792 -15.946 1.00 95.00 90 ASN A C 1
ATOM 744 O O . ASN A 1 90 ? 9.920 2.375 -17.043 1.00 95.00 90 ASN A O 1
ATOM 748 N N . ALA A 1 91 ? 11.325 2.247 -15.295 1.00 94.62 91 ALA A N 1
ATOM 749 C CA . ALA A 1 91 ? 12.088 1.118 -15.824 1.00 94.62 91 ALA A CA 1
ATOM 750 C C . ALA A 1 91 ? 11.197 -0.118 -16.048 1.00 94.62 91 ALA A C 1
ATOM 752 O O . ALA A 1 91 ? 11.192 -0.706 -17.135 1.00 94.62 91 ALA A O 1
ATOM 753 N N . GLU A 1 92 ? 10.373 -0.470 -15.059 1.00 95.88 92 GLU A N 1
ATOM 754 C CA . GLU A 1 92 ? 9.437 -1.592 -15.160 1.00 95.88 92 GLU A CA 1
ATOM 755 C C . GLU A 1 92 ? 8.311 -1.327 -16.167 1.00 95.88 92 GLU A C 1
ATOM 757 O O . GLU A 1 92 ? 7.870 -2.246 -16.864 1.00 95.88 92 GLU A O 1
ATOM 762 N N . ALA A 1 93 ? 7.873 -0.074 -16.318 1.00 95.56 93 ALA A N 1
ATOM 763 C CA . ALA A 1 93 ? 6.861 0.298 -17.304 1.00 95.56 93 ALA A CA 1
ATOM 764 C C . ALA A 1 93 ? 7.387 0.127 -18.735 1.00 95.56 93 ALA A C 1
ATOM 766 O O . ALA A 1 93 ? 6.704 -0.460 -19.577 1.00 95.56 93 ALA A O 1
ATOM 767 N N . VAL A 1 94 ? 8.620 0.567 -19.009 1.00 96.81 94 VAL A N 1
ATOM 768 C CA . VAL A 1 94 ? 9.281 0.361 -20.310 1.00 96.81 94 VAL A CA 1
ATOM 769 C C . VAL A 1 94 ? 9.401 -1.129 -20.621 1.00 96.81 94 VAL A C 1
ATOM 771 O O . VAL A 1 94 ? 9.091 -1.567 -21.733 1.00 96.81 94 VAL A O 1
ATOM 774 N N . GLN A 1 95 ? 9.791 -1.930 -19.631 1.00 95.25 95 GLN A N 1
ATOM 775 C CA . GLN A 1 95 ? 9.896 -3.374 -19.783 1.00 95.25 95 GLN A CA 1
ATOM 776 C C . GLN A 1 95 ? 8.533 -4.034 -20.055 1.00 95.25 95 GLN A C 1
ATOM 778 O O . GLN A 1 95 ? 8.438 -4.898 -20.931 1.00 95.25 95 GLN A O 1
ATOM 783 N N . MET A 1 96 ? 7.469 -3.608 -19.368 1.00 96.25 96 MET A N 1
ATOM 784 C CA . MET A 1 96 ? 6.106 -4.089 -19.612 1.00 96.25 96 MET A CA 1
ATOM 785 C C . MET A 1 96 ? 5.634 -3.761 -21.035 1.00 96.25 96 MET A C 1
ATOM 787 O O . MET A 1 96 ? 5.086 -4.631 -21.713 1.00 96.25 96 MET A O 1
ATOM 791 N N . LEU A 1 97 ? 5.867 -2.533 -21.509 1.00 96.06 97 LEU A N 1
ATOM 792 C CA . LEU A 1 97 ? 5.504 -2.112 -22.867 1.00 96.06 97 LEU A CA 1
ATOM 793 C C . LEU A 1 97 ? 6.258 -2.919 -23.927 1.00 96.06 97 LEU A C 1
ATOM 795 O O . LEU A 1 97 ? 5.664 -3.378 -24.902 1.00 96.06 97 LEU A O 1
ATOM 799 N N . ARG A 1 98 ? 7.554 -3.169 -23.710 1.00 96.56 98 ARG A N 1
ATOM 800 C CA . ARG A 1 98 ? 8.339 -4.066 -24.565 1.00 96.56 98 ARG A CA 1
ATOM 801 C C . ARG A 1 98 ? 7.729 -5.466 -24.606 1.00 96.56 98 ARG A C 1
ATOM 803 O O . ARG A 1 98 ? 7.591 -6.038 -25.684 1.00 96.56 98 ARG A O 1
ATOM 810 N N . ASP A 1 99 ? 7.375 -6.022 -23.450 1.00 95.75 99 ASP A N 1
ATOM 811 C CA . ASP A 1 99 ? 6.779 -7.356 -23.355 1.00 95.75 99 ASP A CA 1
ATOM 812 C C . ASP A 1 99 ? 5.421 -7.436 -24.075 1.00 95.75 99 ASP A C 1
ATOM 814 O O . ASP A 1 99 ? 5.143 -8.447 -24.723 1.00 95.75 99 ASP A O 1
ATOM 818 N N . MET A 1 100 ? 4.624 -6.361 -24.061 1.00 96.00 100 MET A N 1
ATOM 819 C CA . MET A 1 100 ? 3.390 -6.262 -24.851 1.00 96.00 100 MET A CA 1
ATOM 820 C C . MET A 1 100 ? 3.649 -6.288 -26.364 1.00 96.00 100 MET A C 1
ATOM 822 O O . MET A 1 100 ? 2.911 -6.954 -27.085 1.00 96.00 100 MET A O 1
ATOM 826 N N . CYS A 1 101 ? 4.702 -5.620 -26.847 1.00 96.19 101 CYS A N 1
ATOM 827 C CA . CYS A 1 101 ? 5.064 -5.623 -28.268 1.00 96.19 101 CYS A CA 1
ATOM 828 C C . CYS A 1 101 ? 5.650 -6.965 -28.734 1.00 96.19 101 CYS A C 1
ATOM 830 O O . CYS A 1 101 ? 5.365 -7.411 -29.841 1.00 96.19 101 CYS A O 1
ATOM 832 N N . VAL A 1 102 ? 6.483 -7.607 -27.907 1.00 96.94 102 VAL A N 1
ATOM 833 C CA . VAL A 1 102 ? 7.186 -8.852 -28.270 1.00 96.94 102 VAL A CA 1
ATOM 834 C C . VAL A 1 102 ? 6.296 -10.088 -28.085 1.00 96.94 102 VAL A C 1
ATOM 836 O O . VAL A 1 102 ? 6.419 -11.044 -28.845 1.00 96.94 102 VAL A O 1
ATOM 839 N N . ARG A 1 103 ? 5.414 -10.091 -27.075 1.00 95.69 103 ARG A N 1
ATOM 840 C CA . ARG A 1 103 ? 4.526 -11.217 -26.722 1.00 95.69 103 ARG A CA 1
ATOM 841 C C . ARG A 1 103 ? 3.096 -10.731 -26.444 1.00 95.69 103 ARG A C 1
ATOM 843 O O . ARG A 1 103 ? 2.651 -10.758 -25.289 1.00 95.69 103 ARG A O 1
ATOM 850 N N . PRO A 1 104 ? 2.363 -10.266 -27.471 1.00 93.88 104 PRO A N 1
ATOM 851 C CA . PRO A 1 104 ? 0.997 -9.763 -27.303 1.00 93.88 104 PRO A CA 1
ATOM 852 C C . PRO A 1 104 ? 0.003 -10.853 -26.857 1.00 93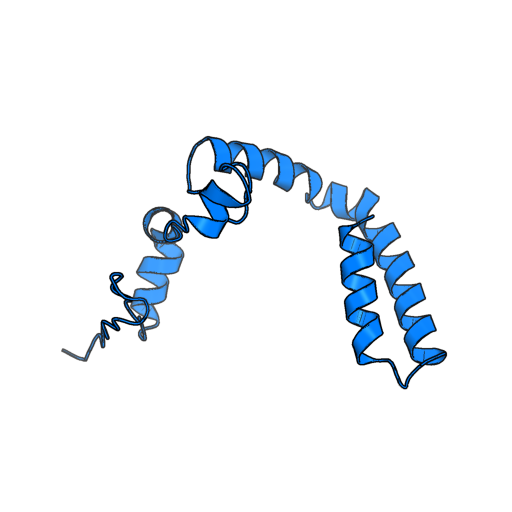.88 104 PRO A C 1
ATOM 854 O O . PRO A 1 104 ? -0.994 -10.566 -26.191 1.00 93.88 104 PRO A O 1
ATOM 857 N N . ASP A 1 105 ? 0.298 -12.122 -27.142 1.00 96.50 105 ASP A N 1
ATOM 858 C CA . ASP A 1 105 ? -0.461 -13.289 -26.681 1.00 96.50 105 ASP A CA 1
ATOM 859 C C . ASP A 1 105 ? -0.520 -13.390 -25.145 1.00 96.50 105 ASP A C 1
ATOM 861 O O . ASP A 1 105 ? -1.499 -13.882 -24.586 1.00 96.50 105 ASP A O 1
ATOM 865 N N . GLN A 1 106 ? 0.485 -12.850 -24.445 1.00 94.94 106 GLN A N 1
ATOM 866 C CA . GLN A 1 106 ? 0.597 -12.902 -22.983 1.00 94.94 106 GLN A CA 1
ATOM 867 C C . GLN A 1 106 ? 0.202 -11.596 -22.286 1.00 94.94 106 GLN A C 1
ATOM 869 O O . GLN A 1 106 ? 0.562 -11.396 -21.126 1.00 94.94 106 GLN A O 1
ATOM 874 N N . HIS A 1 107 ? -0.562 -10.719 -22.943 1.00 90.19 107 HIS A N 1
ATOM 875 C CA . HIS A 1 107 ? -0.950 -9.403 -22.416 1.00 90.19 107 HIS A CA 1
ATOM 876 C C . HIS A 1 107 ? -1.504 -9.426 -20.978 1.00 90.19 107 HIS A C 1
ATOM 878 O O . HIS A 1 107 ? -1.222 -8.514 -20.210 1.00 90.19 107 HIS A O 1
ATOM 884 N N . MET A 1 108 ? -2.214 -10.480 -20.558 1.00 94.19 108 MET A N 1
ATOM 885 C CA . MET A 1 108 ? -2.731 -10.612 -19.183 1.00 94.19 108 MET A CA 1
ATOM 886 C C . MET A 1 108 ? -1.663 -10.902 -18.114 1.00 94.19 108 MET A C 1
ATOM 888 O O . MET A 1 108 ? -1.925 -10.749 -16.917 1.00 94.19 108 MET A O 1
ATOM 892 N N . ARG A 1 109 ? -0.476 -11.372 -18.509 1.00 95.00 109 ARG A N 1
ATOM 893 C CA . ARG A 1 109 ? 0.639 -11.669 -17.596 1.00 95.00 109 ARG A CA 1
ATOM 894 C C . ARG A 1 109 ? 1.510 -10.445 -17.340 1.00 95.00 109 ARG A C 1
ATOM 896 O O . ARG A 1 109 ? 2.010 -10.297 -16.226 1.00 95.00 109 ARG A O 1
ATOM 903 N N . HIS A 1 110 ? 1.656 -9.563 -18.325 1.00 94.38 110 HIS A N 1
ATOM 904 C CA . HIS A 1 110 ? 2.585 -8.431 -18.251 1.00 94.38 110 HIS A CA 1
ATOM 905 C C . HIS A 1 110 ? 2.260 -7.448 -17.112 1.00 94.38 110 HIS A C 1
ATOM 907 O O . HIS A 1 110 ? 3.176 -7.151 -16.346 1.00 94.38 110 HIS A O 1
ATOM 913 N N . PRO A 1 111 ? 0.991 -7.046 -16.871 1.00 94.56 111 PRO A N 1
ATOM 914 C CA . PRO A 1 111 ? 0.647 -6.195 -15.731 1.00 94.56 111 PRO A CA 1
ATOM 915 C C . PRO A 1 111 ? 0.921 -6.860 -14.379 1.00 94.56 111 PRO A C 1
ATOM 917 O O . PRO A 1 111 ? 1.383 -6.207 -13.451 1.00 94.56 111 PRO A O 1
ATOM 920 N N . LYS A 1 112 ? 0.691 -8.177 -14.266 1.00 94.12 112 LYS A N 1
ATOM 921 C CA . LYS A 1 112 ? 0.965 -8.923 -13.025 1.00 94.12 112 LYS A CA 1
ATOM 922 C C . LYS A 1 112 ? 2.458 -8.935 -12.708 1.00 94.12 112 LYS A C 1
ATOM 924 O O . LYS A 1 112 ? 2.846 -8.731 -11.562 1.00 94.12 112 LYS A O 1
ATOM 929 N N . ARG A 1 113 ? 3.292 -9.158 -13.729 1.00 94.62 113 ARG A N 1
ATOM 930 C CA . ARG A 1 113 ? 4.752 -9.108 -13.601 1.00 94.62 113 ARG A CA 1
ATOM 931 C C . ARG A 1 113 ? 5.225 -7.702 -13.234 1.00 94.62 113 ARG A C 1
ATOM 933 O O . ARG A 1 113 ? 6.022 -7.585 -12.315 1.00 94.62 113 ARG A O 1
ATOM 940 N N . PHE A 1 114 ? 4.699 -6.666 -13.888 1.00 94.62 114 PHE A N 1
ATOM 941 C CA . PHE A 1 114 ? 4.994 -5.265 -13.572 1.00 94.62 114 PHE A CA 1
ATOM 942 C C . PHE A 1 114 ? 4.705 -4.933 -12.101 1.00 94.62 114 PHE A C 1
ATOM 944 O O . PHE A 1 114 ? 5.601 -4.489 -11.387 1.00 94.62 114 PHE A O 1
ATOM 951 N N . SER A 1 115 ? 3.491 -5.227 -11.617 1.00 93.75 115 SER A N 1
ATOM 952 C CA . SER A 1 115 ? 3.121 -4.971 -10.220 1.00 93.75 115 SER A CA 1
ATOM 953 C C . SER A 1 115 ? 4.022 -5.717 -9.236 1.00 93.75 115 SER A C 1
ATOM 955 O O . SER A 1 115 ? 4.468 -5.128 -8.257 1.00 93.75 115 SER A O 1
ATOM 957 N N . ASN A 1 116 ? 4.330 -6.988 -9.502 1.00 93.81 116 ASN A N 1
ATOM 958 C CA . ASN A 1 116 ? 5.215 -7.763 -8.633 1.00 93.81 116 ASN A CA 1
ATOM 959 C C . ASN A 1 116 ? 6.652 -7.236 -8.638 1.00 93.81 116 ASN A C 1
ATOM 961 O O . ASN A 1 116 ? 7.283 -7.232 -7.588 1.00 93.81 116 ASN A O 1
ATOM 965 N N . SER A 1 117 ? 7.158 -6.789 -9.791 1.00 92.44 117 SER A N 1
ATOM 966 C CA . SER A 1 117 ? 8.515 -6.248 -9.892 1.00 92.44 117 SER A CA 1
ATOM 967 C C . SER A 1 117 ? 8.654 -4.982 -9.050 1.00 92.44 117 SER A C 1
ATOM 969 O O . SER A 1 117 ? 9.568 -4.886 -8.240 1.00 92.44 117 SER A O 1
ATOM 971 N N . ILE A 1 118 ? 7.680 -4.068 -9.145 1.00 91.81 118 ILE A N 1
ATOM 972 C CA . ILE A 1 118 ? 7.670 -2.829 -8.354 1.00 91.81 118 ILE A CA 1
ATOM 973 C C . ILE A 1 118 ? 7.632 -3.111 -6.850 1.00 91.81 118 ILE A C 1
ATOM 975 O O . ILE A 1 118 ? 8.311 -2.433 -6.093 1.00 91.81 118 ILE A O 1
ATOM 979 N N . ILE A 1 119 ? 6.846 -4.096 -6.404 1.00 89.25 119 ILE A N 1
ATOM 980 C CA . ILE A 1 119 ? 6.713 -4.408 -4.971 1.00 89.25 119 ILE A CA 1
ATOM 981 C C . ILE A 1 119 ? 7.991 -5.051 -4.403 1.00 89.25 119 ILE A C 1
ATOM 983 O O . ILE A 1 119 ? 8.249 -4.921 -3.210 1.00 89.25 119 ILE A O 1
ATOM 987 N N . MET A 1 120 ? 8.764 -5.766 -5.226 1.00 86.44 120 MET A N 1
ATOM 988 C CA . MET A 1 120 ? 9.983 -6.472 -4.800 1.00 86.44 120 MET A CA 1
ATOM 989 C C . MET A 1 120 ? 11.276 -5.655 -4.946 1.00 86.44 120 MET A C 1
ATOM 991 O O . MET A 1 120 ? 12.317 -6.136 -4.498 1.00 86.44 120 MET A O 1
ATOM 995 N N . SER A 1 121 ? 11.228 -4.493 -5.605 1.00 75.38 121 SER A N 1
ATOM 996 C CA . SER A 1 121 ? 12.405 -3.658 -5.901 1.00 75.38 121 SER A CA 1
ATOM 997 C C . SER A 1 121 ? 12.776 -2.695 -4.775 1.00 75.38 121 SER A C 1
ATOM 999 O O . SER A 1 121 ? 11.899 -2.370 -3.944 1.00 75.38 121 SER A O 1
#

Secondary structure (DSSP, 8-state):
------EEEEEETTEEEEE---HHHHIIIIITTHHHH-PPPP-HIIIIISSTT--TTTPPSSHHHHHHHHHHHHHTSHHHIIIIIHHHHHHHHHHHHHHHHH-GGGTTTHHHHHHHHHHH-